Protein AF-A0A847XZW3-F1 (afdb_monomer)

pLDDT: mean 76.51, std 12.04, range [42.88, 90.5]

Structure (mmCIF, N/CA/C/O backbone):
data_AF-A0A847XZW3-F1
#
_entry.id   AF-A0A847XZW3-F1
#
loop_
_atom_site.group_PDB
_atom_site.id
_atom_site.type_symbol
_atom_site.label_atom_id
_atom_site.label_alt_id
_atom_site.label_comp_id
_atom_site.label_asym_id
_atom_site.label_entity_id
_atom_site.label_seq_id
_atom_site.pdbx_PDB_ins_code
_atom_site.Cartn_x
_atom_site.Cartn_y
_atom_site.Cartn_z
_atom_site.occupancy
_atom_site.B_iso_or_equiv
_atom_site.auth_seq_id
_atom_site.auth_comp_id
_atom_site.auth_asym_id
_atom_site.auth_atom_id
_atom_site.pdbx_PDB_model_num
ATOM 1 N N . MET A 1 1 ? 12.333 -3.018 6.534 1.00 48.78 1 MET A N 1
ATOM 2 C CA . MET A 1 1 ? 13.090 -3.482 5.346 1.00 48.78 1 MET A CA 1
ATOM 3 C C . MET A 1 1 ? 12.658 -2.774 4.067 1.00 48.78 1 MET A C 1
ATOM 5 O O . MET A 1 1 ? 13.525 -2.243 3.389 1.00 48.78 1 MET A O 1
ATOM 9 N N . ILE A 1 2 ? 11.353 -2.675 3.792 1.00 59.34 2 ILE A N 1
ATOM 10 C CA . ILE A 1 2 ? 10.782 -2.010 2.602 1.00 59.34 2 ILE A CA 1
ATOM 11 C C . ILE A 1 2 ? 11.365 -0.606 2.342 1.00 59.34 2 ILE A C 1
ATOM 13 O O . ILE A 1 2 ? 11.789 -0.300 1.232 1.00 59.34 2 ILE A O 1
ATOM 17 N N . ALA A 1 3 ? 11.477 0.218 3.391 1.00 55.88 3 ALA A N 1
ATOM 18 C CA . ALA A 1 3 ? 11.967 1.593 3.287 1.00 55.88 3 ALA A CA 1
ATOM 19 C C . ALA A 1 3 ? 13.395 1.710 2.715 1.00 55.88 3 ALA A C 1
ATOM 21 O O . ALA A 1 3 ? 13.652 2.615 1.930 1.00 55.88 3 ALA A O 1
ATOM 22 N N . PHE A 1 4 ? 14.303 0.793 3.061 1.00 50.00 4 PHE A N 1
ATOM 23 C CA . PHE A 1 4 ? 15.697 0.833 2.601 1.00 50.00 4 PHE A CA 1
ATOM 24 C C . PHE A 1 4 ? 15.894 0.113 1.263 1.00 50.00 4 PHE A C 1
ATOM 26 O O . PHE A 1 4 ? 16.630 0.606 0.417 1.00 50.00 4 PHE A O 1
ATOM 33 N N . LEU A 1 5 ? 15.214 -1.018 1.048 1.00 54.06 5 LEU A N 1
ATOM 34 C CA . LEU A 1 5 ? 15.404 -1.847 -0.148 1.00 54.06 5 LEU A CA 1
ATOM 35 C C . LEU A 1 5 ? 14.783 -1.240 -1.413 1.00 54.06 5 LEU A C 1
ATOM 37 O O . LEU A 1 5 ? 15.335 -1.414 -2.491 1.00 54.06 5 LEU A O 1
ATOM 41 N N . GLN A 1 6 ? 13.663 -0.519 -1.297 1.00 56.88 6 GLN A N 1
ATOM 42 C CA . GLN A 1 6 ? 12.971 0.047 -2.465 1.00 56.88 6 GLN A CA 1
ATOM 43 C C . GLN A 1 6 ? 13.403 1.476 -2.822 1.00 56.88 6 GLN A C 1
ATOM 45 O O . GLN A 1 6 ? 12.997 1.989 -3.859 1.00 56.88 6 GLN A O 1
ATOM 50 N N . ASN A 1 7 ? 14.205 2.136 -1.980 1.00 59.50 7 ASN A N 1
ATOM 51 C CA . ASN A 1 7 ? 14.540 3.556 -2.160 1.00 59.50 7 ASN A CA 1
ATOM 52 C C . ASN A 1 7 ? 16.027 3.829 -2.313 1.00 59.50 7 ASN A C 1
ATOM 54 O O . ASN A 1 7 ? 16.391 4.991 -2.456 1.00 59.50 7 ASN A O 1
ATOM 58 N N . VAL A 1 8 ? 16.872 2.800 -2.277 1.00 59.44 8 VAL A N 1
ATOM 59 C CA . VAL A 1 8 ? 18.314 2.914 -2.488 1.00 59.44 8 VAL A CA 1
ATOM 60 C C . VAL A 1 8 ? 18.666 2.096 -3.724 1.00 59.44 8 VAL A C 1
ATOM 62 O O . VAL A 1 8 ? 18.584 0.873 -3.696 1.00 59.44 8 VAL A O 1
ATOM 65 N N . SER A 1 9 ? 19.062 2.761 -4.807 1.00 59.78 9 SER A N 1
ATOM 66 C CA . SER A 1 9 ? 19.624 2.099 -5.987 1.00 59.78 9 SER A CA 1
ATOM 67 C C . SER A 1 9 ? 21.112 2.407 -6.086 1.00 59.78 9 SER A C 1
ATOM 69 O O . SER A 1 9 ? 21.508 3.574 -6.033 1.00 59.78 9 SER A O 1
ATOM 71 N N . ILE A 1 10 ? 21.932 1.374 -6.250 1.00 59.88 10 ILE A N 1
ATOM 72 C CA . ILE A 1 10 ? 23.373 1.504 -6.481 1.00 59.88 10 ILE A CA 1
ATOM 73 C C . ILE A 1 10 ? 23.599 1.309 -7.977 1.00 59.88 10 ILE A C 1
ATOM 75 O O . ILE A 1 10 ? 23.226 0.276 -8.524 1.00 59.88 10 ILE A O 1
ATOM 79 N N . SER A 1 11 ? 24.159 2.315 -8.646 1.00 54.88 11 SER A N 1
ATOM 80 C CA . SER A 1 11 ? 24.492 2.252 -10.069 1.00 54.88 11 SER A CA 1
ATOM 81 C C . SER A 1 11 ? 25.992 2.428 -10.264 1.00 54.88 11 SER A C 1
ATOM 83 O O . SER A 1 11 ? 26.571 3.386 -9.754 1.00 54.88 11 SER A O 1
ATOM 85 N N . ASP A 1 12 ? 26.605 1.561 -11.069 1.00 55.78 12 ASP A N 1
ATOM 86 C CA . ASP A 1 12 ? 28.054 1.564 -11.324 1.00 55.78 12 ASP A CA 1
ATOM 87 C C . ASP A 1 12 ? 28.561 2.864 -11.974 1.00 55.78 12 ASP A C 1
ATOM 89 O O . ASP A 1 12 ? 29.743 3.188 -11.890 1.00 55.78 12 ASP A O 1
ATOM 93 N N . ARG A 1 13 ? 27.666 3.639 -12.608 1.00 54.12 13 ARG A N 1
ATOM 94 C CA . ARG A 1 13 ? 28.009 4.881 -13.321 1.00 54.12 13 ARG A CA 1
ATOM 95 C C . ARG A 1 13 ? 27.778 6.163 -12.510 1.00 54.12 13 ARG A C 1
ATOM 97 O O . ARG A 1 13 ? 28.421 7.166 -12.799 1.00 54.12 13 ARG A O 1
ATOM 104 N N . TRP A 1 14 ? 26.874 6.148 -11.525 1.00 53.12 14 TRP A N 1
ATOM 105 C CA . TRP A 1 14 ? 26.430 7.354 -10.796 1.00 53.12 14 TRP A CA 1
ATOM 106 C C . TRP A 1 14 ? 26.443 7.212 -9.262 1.00 53.12 14 TRP A C 1
ATOM 108 O O . TRP A 1 14 ? 26.089 8.157 -8.561 1.00 53.12 14 TRP A O 1
ATOM 118 N N . GLY A 1 15 ? 26.871 6.066 -8.721 1.00 72.69 15 GLY A N 1
ATOM 119 C CA . GLY A 1 15 ? 26.923 5.816 -7.279 1.00 72.69 15 GLY 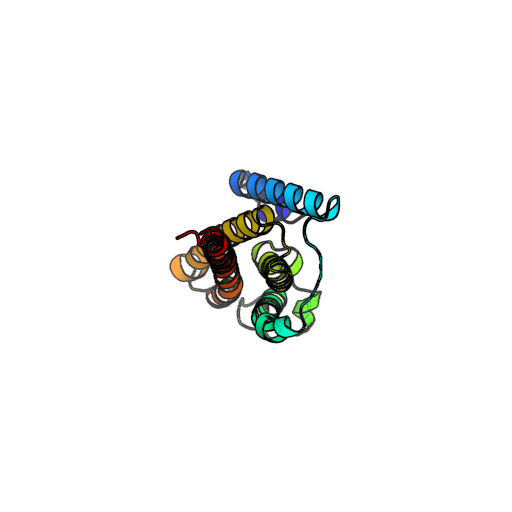A CA 1
ATOM 120 C C . GLY A 1 15 ? 25.552 5.493 -6.672 1.00 72.69 15 GLY A C 1
ATOM 121 O O . GLY A 1 15 ? 24.705 4.862 -7.305 1.00 72.69 15 GLY A O 1
ATOM 122 N N . THR A 1 16 ? 25.336 5.882 -5.414 1.00 62.09 16 THR A N 1
ATOM 123 C CA . THR A 1 16 ? 24.087 5.642 -4.672 1.00 62.09 16 THR A CA 1
ATOM 124 C C . THR A 1 16 ? 23.048 6.723 -4.974 1.00 62.09 16 THR A C 1
ATOM 126 O O . THR A 1 16 ? 23.223 7.872 -4.568 1.00 62.09 16 THR A O 1
ATOM 129 N N . ALA A 1 17 ? 21.936 6.361 -5.609 1.00 60.16 17 ALA A N 1
ATOM 130 C CA . ALA A 1 17 ? 20.759 7.218 -5.710 1.00 60.16 17 ALA A CA 1
ATOM 131 C C . ALA A 1 17 ? 19.732 6.803 -4.649 1.00 60.16 17 ALA A C 1
ATOM 133 O O . ALA A 1 17 ? 19.364 5.631 -4.551 1.00 60.16 17 ALA A O 1
ATOM 134 N N . VAL A 1 18 ? 19.293 7.768 -3.836 1.00 66.81 18 VAL A N 1
ATOM 135 C CA . VAL A 1 18 ? 18.322 7.539 -2.762 1.00 66.81 18 VAL A CA 1
ATOM 136 C C . VAL A 1 18 ? 17.081 8.388 -2.998 1.00 66.81 18 VAL A C 1
ATOM 138 O O . VAL A 1 18 ? 17.165 9.615 -3.042 1.00 66.81 18 VAL A O 1
ATOM 141 N N . CYS A 1 19 ? 15.913 7.753 -3.100 1.00 72.56 19 CYS A N 1
ATOM 142 C CA . CYS A 1 19 ? 14.634 8.459 -3.121 1.00 72.56 19 CYS A CA 1
ATOM 143 C C . CYS A 1 19 ? 14.260 8.871 -1.689 1.00 72.56 19 CYS A C 1
ATOM 145 O O . CYS A 1 19 ? 13.517 8.186 -0.982 1.00 72.56 19 CYS A O 1
ATOM 147 N N . THR A 1 20 ? 14.825 9.988 -1.232 1.00 70.31 20 THR A N 1
ATOM 148 C CA . THR A 1 20 ? 14.671 10.485 0.145 1.00 70.31 20 THR A CA 1
ATOM 149 C C . THR A 1 20 ? 13.213 10.758 0.519 1.00 70.31 20 THR A C 1
ATOM 151 O O . THR A 1 20 ? 12.823 10.479 1.650 1.00 70.31 20 THR A O 1
ATOM 154 N N . GLY A 1 21 ? 12.385 11.226 -0.423 1.00 71.88 21 GLY A N 1
ATOM 155 C CA . GLY A 1 21 ? 10.954 11.467 -0.197 1.00 71.88 21 GLY A CA 1
ATOM 156 C C . GLY A 1 21 ? 10.188 10.201 0.199 1.00 71.88 21 GLY A C 1
ATOM 157 O O . GLY A 1 21 ? 9.526 10.169 1.238 1.00 71.88 21 GLY A O 1
ATOM 158 N N . ASN A 1 22 ? 10.345 9.126 -0.574 1.00 74.88 22 ASN A N 1
ATOM 159 C CA . ASN A 1 22 ? 9.713 7.841 -0.276 1.00 74.88 22 ASN A CA 1
ATOM 160 C C . ASN A 1 22 ? 10.283 7.207 1.000 1.00 74.88 22 ASN A C 1
ATOM 162 O O . ASN A 1 22 ? 9.532 6.648 1.800 1.00 74.88 22 ASN A O 1
ATOM 166 N N . LEU A 1 23 ? 11.593 7.344 1.235 1.00 76.56 23 LEU A N 1
ATOM 167 C CA . LEU A 1 23 ? 12.238 6.861 2.456 1.00 76.56 23 LEU A CA 1
ATOM 168 C C . LEU A 1 23 ? 11.626 7.507 3.709 1.00 76.56 23 LEU A C 1
ATOM 170 O O . LEU A 1 23 ? 11.231 6.795 4.632 1.00 76.56 23 LEU A O 1
ATOM 174 N N . VAL A 1 24 ? 11.506 8.838 3.737 1.00 80.44 24 VAL A N 1
ATOM 175 C CA . VAL A 1 24 ? 10.913 9.572 4.869 1.00 80.44 24 VAL A CA 1
ATOM 176 C C . VAL A 1 24 ? 9.452 9.174 5.071 1.00 80.44 24 VAL A C 1
ATOM 178 O O . VAL A 1 24 ? 9.040 8.907 6.200 1.00 80.44 24 VAL A O 1
ATOM 181 N N . MET A 1 25 ? 8.682 9.069 3.986 1.00 82.19 25 MET A N 1
ATOM 182 C CA . MET A 1 25 ? 7.277 8.665 4.037 1.00 82.19 25 MET A CA 1
ATOM 183 C C . MET A 1 25 ? 7.100 7.258 4.632 1.00 82.19 25 MET A C 1
ATOM 185 O O . MET A 1 25 ? 6.266 7.059 5.518 1.00 82.19 25 MET A O 1
ATOM 189 N N . PHE A 1 26 ? 7.914 6.285 4.212 1.00 81.38 26 PHE A N 1
ATOM 190 C CA . PHE A 1 26 ? 7.844 4.925 4.749 1.00 81.38 26 PHE A CA 1
ATOM 191 C C . PHE A 1 26 ? 8.350 4.816 6.185 1.00 81.38 26 PHE A C 1
ATOM 193 O O . PHE A 1 26 ? 7.789 4.041 6.957 1.00 81.38 26 PHE A O 1
ATOM 200 N N . LEU A 1 27 ? 9.369 5.587 6.574 1.00 83.19 27 LEU A N 1
ATOM 201 C CA . LEU A 1 27 ? 9.815 5.646 7.968 1.00 83.19 27 LEU A CA 1
ATOM 202 C C . LEU A 1 27 ? 8.728 6.228 8.872 1.00 83.19 27 LEU A C 1
ATOM 204 O O . LEU A 1 27 ? 8.460 5.679 9.938 1.00 83.19 27 LEU A O 1
ATOM 208 N N . PHE A 1 28 ? 8.056 7.292 8.428 1.00 85.56 28 PHE A N 1
ATOM 209 C CA . PHE A 1 28 ? 6.935 7.873 9.158 1.00 85.56 28 PHE A CA 1
ATOM 210 C C . PHE A 1 28 ? 5.797 6.861 9.350 1.00 85.56 28 PHE A C 1
ATOM 212 O O . PHE A 1 28 ? 5.324 6.669 10.472 1.00 85.56 28 PHE A O 1
ATOM 219 N N . LEU A 1 29 ? 5.410 6.143 8.290 1.00 86.25 29 LEU A N 1
ATOM 220 C CA . LEU A 1 29 ? 4.429 5.061 8.398 1.00 86.25 29 LEU A CA 1
ATOM 221 C C . LEU A 1 29 ? 4.892 3.942 9.331 1.00 86.25 29 LEU A C 1
ATOM 223 O O . LEU A 1 29 ? 4.098 3.473 10.142 1.00 86.25 29 LEU A O 1
ATOM 227 N N . ALA A 1 30 ? 6.158 3.531 9.251 1.00 84.56 30 ALA A N 1
ATOM 228 C CA . ALA A 1 30 ? 6.703 2.503 10.128 1.00 84.56 30 ALA A CA 1
ATOM 229 C C . ALA A 1 30 ? 6.605 2.917 11.602 1.00 84.56 30 ALA A C 1
ATOM 231 O O . ALA A 1 30 ? 6.206 2.109 12.432 1.00 84.56 30 ALA A O 1
ATOM 232 N N . VAL A 1 31 ? 6.884 4.183 11.931 1.00 86.81 31 VAL A N 1
ATOM 233 C CA . VAL A 1 31 ? 6.714 4.710 13.294 1.00 86.81 31 VAL A CA 1
ATOM 234 C C . VAL A 1 31 ? 5.250 4.667 13.730 1.00 86.81 31 VAL A C 1
ATOM 236 O O . VAL A 1 31 ? 4.969 4.260 14.857 1.00 86.81 31 VAL A O 1
ATOM 239 N N . LEU A 1 32 ? 4.308 5.045 12.860 1.00 86.69 32 LEU A N 1
ATOM 240 C CA . LEU A 1 32 ? 2.876 4.965 13.169 1.00 86.69 32 LEU A CA 1
ATOM 241 C C . LEU A 1 32 ? 2.424 3.520 13.422 1.00 86.69 32 LEU A C 1
ATOM 243 O O . LEU A 1 32 ? 1.710 3.274 14.393 1.00 86.69 32 LEU A O 1
ATOM 247 N N . TRP A 1 33 ? 2.876 2.573 12.600 1.00 85.19 33 TRP A N 1
ATOM 248 C CA . TRP A 1 33 ? 2.593 1.147 12.769 1.00 85.19 33 TRP A CA 1
ATOM 249 C C . TRP A 1 33 ? 3.234 0.571 14.035 1.00 85.19 33 TRP A C 1
ATOM 251 O O . TRP A 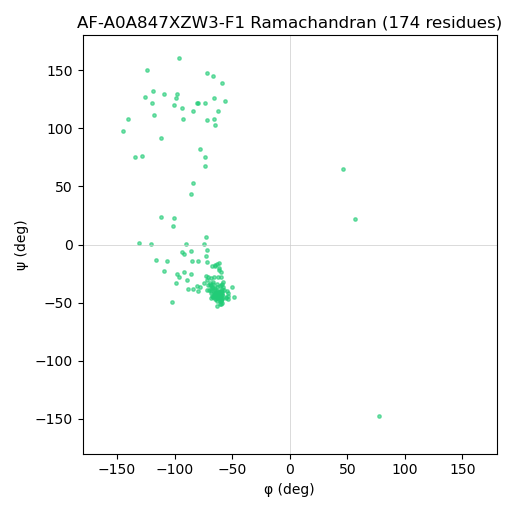1 33 ? 2.559 -0.119 14.795 1.00 85.19 33 TRP A O 1
ATOM 261 N N . CYS A 1 34 ? 4.496 0.899 14.326 1.00 85.81 34 CYS A N 1
ATOM 262 C CA . CYS A 1 34 ? 5.156 0.503 15.573 1.00 85.81 34 CYS A CA 1
ATOM 263 C C . CYS A 1 34 ? 4.425 1.066 16.794 1.00 85.81 34 CYS A C 1
ATOM 265 O O . CYS A 1 34 ? 4.238 0.367 17.786 1.00 85.81 34 CYS A O 1
ATOM 267 N N . ARG A 1 35 ? 3.974 2.322 16.725 1.00 86.50 35 ARG A N 1
ATOM 268 C CA . ARG A 1 35 ? 3.194 2.937 17.798 1.00 86.50 35 ARG A CA 1
ATOM 269 C C . ARG A 1 35 ? 1.868 2.216 18.011 1.00 86.50 35 ARG A C 1
ATOM 271 O O . ARG A 1 35 ? 1.496 2.014 19.161 1.00 86.50 35 ARG A O 1
ATOM 278 N N . GLU A 1 36 ? 1.183 1.829 16.940 1.00 83.88 36 GLU A N 1
ATOM 279 C CA . GLU A 1 36 ? -0.045 1.036 17.031 1.00 83.88 36 GLU A CA 1
ATOM 280 C C . GLU A 1 36 ? 0.223 -0.356 17.620 1.00 83.88 36 GLU A C 1
ATOM 282 O O . GLU A 1 36 ? -0.561 -0.836 18.428 1.00 83.88 36 GLU A O 1
ATOM 287 N N . ALA A 1 37 ? 1.354 -0.984 17.287 1.00 81.88 37 ALA A N 1
ATOM 288 C CA . ALA A 1 37 ? 1.734 -2.280 17.846 1.00 81.88 37 ALA A CA 1
ATOM 289 C C . ALA A 1 37 ? 2.053 -2.215 19.354 1.00 81.88 37 ALA A C 1
ATOM 291 O O . ALA A 1 37 ? 1.727 -3.142 20.089 1.00 81.88 37 ALA A O 1
ATOM 292 N N . ILE A 1 38 ? 2.674 -1.125 19.823 1.00 84.69 38 ILE A N 1
ATOM 293 C CA . ILE A 1 38 ? 3.020 -0.925 21.244 1.00 84.69 38 ILE A CA 1
ATOM 294 C C . ILE A 1 38 ? 1.802 -0.450 22.052 1.00 84.69 38 ILE A C 1
ATOM 296 O O . ILE A 1 38 ? 1.590 -0.876 23.186 1.00 84.69 38 ILE A O 1
ATOM 300 N N . HIS A 1 39 ? 0.999 0.444 21.475 1.00 82.31 39 HIS A N 1
ATOM 301 C CA . HIS A 1 39 ? -0.180 1.037 22.098 1.00 82.31 39 HIS A CA 1
ATOM 302 C C . HIS A 1 39 ? -1.392 0.885 21.173 1.00 82.31 39 HIS A C 1
ATOM 304 O O . HIS A 1 39 ? -1.794 1.867 20.536 1.00 82.31 39 HIS A O 1
ATOM 310 N N . PRO A 1 40 ? -1.977 -0.326 21.101 1.00 77.19 40 PRO A N 1
ATOM 311 C CA . PRO A 1 40 ? -3.091 -0.601 20.207 1.00 77.19 40 PRO A CA 1
ATOM 312 C C . PRO A 1 40 ? -4.283 0.275 20.578 1.00 77.19 40 PRO A C 1
ATOM 314 O O . PRO A 1 40 ? -4.860 0.161 21.659 1.00 77.19 40 PRO A O 1
ATOM 317 N N . ARG A 1 41 ? -4.643 1.176 19.664 1.00 76.81 41 ARG A N 1
ATOM 318 C CA . ARG A 1 41 ? -5.890 1.945 19.713 1.00 76.81 41 ARG A CA 1
ATOM 319 C C . ARG A 1 41 ? -6.987 1.228 18.941 1.00 76.81 41 ARG A C 1
ATOM 321 O O . ARG A 1 41 ? -8.162 1.461 19.209 1.00 76.81 41 ARG A O 1
ATOM 328 N N . SER A 1 42 ? -6.613 0.369 17.996 1.00 76.19 42 SER A N 1
ATOM 329 C CA . SER A 1 42 ? -7.527 -0.511 17.291 1.00 76.19 42 SER A CA 1
ATOM 330 C C . SER A 1 42 ? -7.883 -1.735 18.129 1.00 76.19 42 SER A C 1
ATOM 332 O O . SER A 1 42 ? -7.002 -2.510 18.503 1.00 76.19 42 SER A O 1
ATOM 334 N N . THR A 1 43 ? -9.172 -1.942 18.396 1.00 72.00 43 THR A N 1
ATOM 335 C CA . THR A 1 43 ? -9.656 -3.172 19.032 1.00 72.00 43 THR A CA 1
ATOM 336 C C . THR A 1 43 ? -10.086 -4.156 17.954 1.00 72.00 43 THR A C 1
ATOM 338 O O . THR A 1 43 ? -11.007 -3.884 17.187 1.00 72.00 43 THR A O 1
ATOM 341 N N . ILE A 1 44 ? -9.420 -5.314 17.891 1.00 66.81 44 ILE A N 1
ATOM 342 C CA . ILE A 1 44 ? -9.709 -6.379 16.920 1.00 66.81 44 ILE A CA 1
ATOM 343 C C . ILE A 1 44 ? -11.008 -7.082 17.333 1.00 66.81 44 ILE A C 1
ATOM 345 O O . ILE A 1 44 ? -11.010 -8.170 17.900 1.00 66.81 44 ILE A O 1
ATOM 349 N N . VAL A 1 45 ? -12.137 -6.424 17.089 1.00 66.50 45 VAL A N 1
ATOM 350 C CA . VAL A 1 45 ? -13.471 -6.993 17.273 1.00 66.50 45 VAL A CA 1
ATOM 351 C C . VAL A 1 45 ? -14.086 -7.143 15.892 1.00 66.50 45 VAL A C 1
ATOM 353 O O . VAL A 1 45 ? -14.698 -6.217 15.361 1.00 66.50 45 VAL A O 1
ATOM 356 N N . VAL A 1 46 ? -13.896 -8.319 15.295 1.00 62.94 46 VAL A N 1
ATOM 357 C CA . VAL A 1 46 ? -14.500 -8.657 14.003 1.00 62.94 46 VAL A CA 1
ATOM 358 C C . VAL A 1 46 ? -15.997 -8.867 14.226 1.00 62.94 46 VAL A C 1
ATOM 360 O O . VAL A 1 46 ? -16.420 -9.846 14.842 1.00 62.94 46 VAL A O 1
ATOM 363 N N . LYS A 1 47 ? -16.822 -7.921 13.767 1.00 62.59 47 LYS A N 1
ATOM 364 C CA . LYS A 1 47 ? -18.283 -8.074 13.808 1.00 62.59 47 LYS A CA 1
ATOM 365 C C . LYS A 1 47 ? -18.704 -9.210 12.870 1.00 62.59 47 LYS A C 1
ATOM 367 O O . LYS A 1 47 ? -18.130 -9.362 11.801 1.00 62.59 47 LYS A O 1
ATOM 372 N N . LYS A 1 48 ? -19.738 -9.984 13.215 1.00 57.34 48 LYS A N 1
ATOM 373 C CA . LYS A 1 48 ? -20.263 -11.056 12.336 1.00 57.34 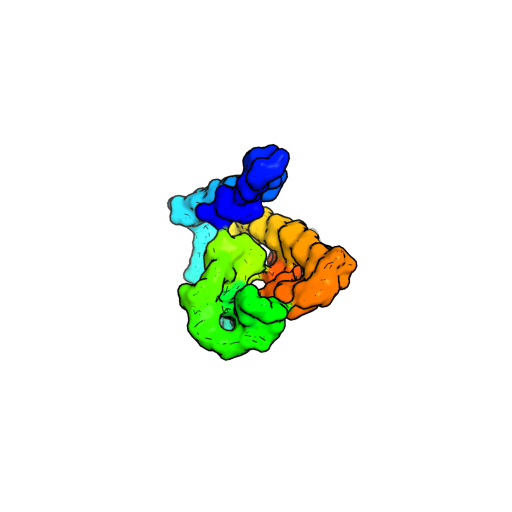48 LYS A CA 1
ATOM 374 C C . LYS A 1 48 ? -20.746 -10.535 10.969 1.00 57.34 48 LYS A C 1
ATOM 376 O O . LYS A 1 48 ? -20.603 -11.238 9.974 1.00 57.34 48 LYS A O 1
ATOM 381 N N . ASP A 1 49 ? -21.187 -9.278 10.896 1.00 61.09 49 ASP A N 1
ATOM 382 C CA . ASP A 1 49 ? -21.531 -8.589 9.638 1.00 61.09 49 ASP A CA 1
ATOM 383 C C . ASP A 1 49 ? -20.300 -8.214 8.778 1.00 61.09 49 ASP A C 1
ATOM 385 O O . ASP A 1 49 ? -20.434 -7.731 7.651 1.00 61.09 49 ASP A O 1
ATOM 389 N N . ALA A 1 50 ? -19.079 -8.447 9.277 1.00 60.12 50 ALA A N 1
ATOM 390 C CA . ALA A 1 50 ? -17.831 -8.194 8.558 1.00 60.12 50 ALA A CA 1
ATOM 391 C C . ALA A 1 50 ? -17.567 -9.198 7.423 1.00 60.12 50 ALA A C 1
ATOM 393 O O . ALA A 1 50 ? -16.699 -8.941 6.597 1.00 60.12 50 ALA A O 1
ATOM 394 N N . LEU A 1 51 ? -18.331 -10.294 7.309 1.00 62.53 51 LEU A N 1
ATOM 395 C CA . LEU A 1 51 ? -18.209 -11.231 6.181 1.00 62.53 51 LEU A CA 1
ATOM 396 C C . LEU A 1 51 ? -18.548 -10.570 4.832 1.00 62.53 51 LEU A C 1
ATOM 398 O O . LEU A 1 51 ? -17.882 -10.833 3.834 1.00 62.53 51 LEU A O 1
ATOM 402 N N . TRP A 1 52 ? -19.494 -9.621 4.809 1.00 65.19 52 TRP A N 1
ATOM 403 C CA . TRP A 1 52 ? -19.738 -8.766 3.635 1.00 65.19 52 TRP A CA 1
ATOM 404 C C . TRP A 1 52 ? -18.556 -7.840 3.310 1.00 65.19 52 TRP A C 1
ATOM 406 O O . TRP A 1 52 ? -18.452 -7.340 2.195 1.00 65.19 52 TRP A O 1
ATOM 416 N N . HIS A 1 53 ? -17.647 -7.638 4.264 1.00 67.19 53 HIS A N 1
ATOM 417 C CA . HIS A 1 53 ? -16.423 -6.854 4.134 1.00 67.19 53 HIS A CA 1
ATOM 418 C C . HIS A 1 53 ? -15.185 -7.741 3.937 1.00 67.19 53 HIS A C 1
ATOM 420 O O . HIS A 1 53 ? -14.080 -7.241 4.090 1.00 67.19 53 HIS A O 1
ATOM 426 N N . CYS A 1 54 ? -15.328 -9.028 3.587 1.00 75.69 54 CYS A N 1
ATOM 427 C CA . CYS A 1 54 ? -14.191 -9.895 3.248 1.00 75.69 54 CYS A CA 1
ATOM 428 C C . CYS A 1 54 ? -13.664 -9.688 1.820 1.00 75.69 54 CYS A C 1
ATOM 430 O O . CYS A 1 54 ? -12.552 -10.117 1.520 1.00 75.69 54 CYS A O 1
ATOM 432 N N . TRP A 1 55 ? -14.404 -9.002 0.941 1.00 83.19 55 TRP A N 1
ATOM 433 C CA . TRP A 1 55 ? -13.931 -8.698 -0.415 1.00 83.19 55 TRP A CA 1
ATOM 434 C C . TRP A 1 55 ? -12.556 -7.988 -0.455 1.00 83.19 55 TRP A C 1
ATOM 436 O O . TRP A 1 55 ? -11.720 -8.431 -1.239 1.00 83.19 55 TRP A O 1
ATOM 446 N N . PRO A 1 56 ? -12.223 -6.999 0.408 1.00 82.75 56 PRO A N 1
ATOM 447 C CA . PRO A 1 56 ? -10.904 -6.364 0.447 1.00 82.75 56 PRO A CA 1
ATOM 448 C C . PRO A 1 56 ? -9.783 -7.361 0.720 1.00 82.75 56 PRO A C 1
ATOM 450 O O . PRO A 1 56 ? -8.687 -7.210 0.192 1.00 82.75 56 PRO A O 1
ATOM 453 N N . LEU A 1 57 ? -10.063 -8.391 1.526 1.00 83.81 57 LEU A N 1
ATOM 454 C CA . LEU A 1 57 ? -9.095 -9.429 1.849 1.00 83.81 57 LEU A CA 1
ATOM 455 C C . LEU A 1 57 ? -8.783 -10.283 0.619 1.00 83.81 57 LEU A C 1
ATOM 457 O O . LEU A 1 57 ? -7.621 -10.588 0.381 1.00 83.81 57 LEU A O 1
ATOM 461 N N . LEU A 1 58 ? -9.789 -10.609 -0.197 1.00 84.38 58 LEU A N 1
ATOM 462 C CA . LEU A 1 58 ? -9.577 -11.328 -1.455 1.00 84.38 58 LEU A CA 1
ATOM 463 C C . LEU A 1 58 ? -8.723 -10.509 -2.427 1.00 84.38 58 LEU A C 1
ATOM 465 O O . LEU A 1 58 ? -7.752 -11.023 -2.974 1.00 84.38 58 LEU A O 1
ATOM 469 N N . PHE A 1 59 ? -9.028 -9.220 -2.590 1.00 83.12 59 PHE A N 1
ATOM 470 C CA . PHE A 1 59 ? -8.231 -8.320 -3.431 1.00 83.12 59 PHE A CA 1
ATOM 471 C C . PHE A 1 59 ? -6.786 -8.191 -2.932 1.00 83.12 59 PHE A C 1
ATOM 473 O O . PHE A 1 59 ? -5.844 -8.243 -3.726 1.00 83.12 59 PHE A O 1
ATOM 480 N N . ALA A 1 60 ? -6.598 -8.077 -1.618 1.00 83.00 60 ALA A N 1
ATOM 481 C CA . ALA A 1 60 ? -5.275 -8.043 -1.016 1.00 83.00 60 ALA A CA 1
ATOM 482 C C . ALA A 1 60 ? -4.503 -9.352 -1.221 1.00 83.00 60 ALA A C 1
ATOM 484 O O . ALA A 1 60 ? -3.323 -9.301 -1.550 1.00 83.00 60 ALA A O 1
ATOM 485 N N . LEU A 1 61 ? -5.157 -10.509 -1.083 1.00 82.31 61 LEU A N 1
ATOM 486 C CA . LEU A 1 61 ? -4.536 -11.818 -1.295 1.00 82.31 61 LEU A CA 1
ATOM 487 C C . LEU A 1 61 ? -4.096 -12.022 -2.744 1.00 82.31 61 LEU A C 1
ATOM 489 O O . LEU A 1 61 ? -2.994 -12.506 -2.972 1.00 82.31 61 LEU A O 1
ATOM 493 N N . VAL A 1 62 ? -4.910 -11.608 -3.719 1.00 80.06 62 VAL A N 1
ATOM 494 C CA . VAL A 1 62 ? -4.532 -11.663 -5.143 1.00 80.06 62 VAL A CA 1
ATOM 495 C C . VAL A 1 62 ? -3.300 -10.801 -5.414 1.00 80.06 62 VAL A C 1
ATOM 497 O O . VAL A 1 62 ? -2.395 -11.215 -6.133 1.00 80.06 62 VAL A O 1
ATOM 500 N N . THR A 1 63 ? -3.239 -9.623 -4.796 1.00 79.38 63 THR A N 1
ATOM 501 C CA . THR A 1 63 ? -2.089 -8.719 -4.934 1.00 79.38 63 THR A CA 1
ATOM 502 C C . THR A 1 63 ? -0.841 -9.292 -4.273 1.00 79.38 63 THR A C 1
ATOM 504 O O . THR A 1 63 ? 0.248 -9.229 -4.829 1.00 79.38 63 THR A O 1
ATOM 507 N N . PHE A 1 64 ? -1.010 -9.889 -3.095 1.00 79.44 64 PHE A N 1
ATOM 508 C CA . PHE A 1 64 ? 0.063 -10.519 -2.338 1.00 79.44 64 PHE A CA 1
ATOM 509 C C . PHE A 1 64 ? 0.598 -11.789 -3.011 1.00 79.44 64 PHE A C 1
ATOM 511 O O . PHE A 1 64 ? 1.763 -12.124 -2.838 1.00 79.44 64 PHE A O 1
ATOM 518 N N . TRP A 1 65 ? -0.235 -12.494 -3.779 1.00 79.12 65 TRP A N 1
ATOM 519 C CA . TRP A 1 65 ? 0.197 -13.653 -4.556 1.00 79.12 65 TRP A CA 1
ATOM 520 C C . TRP A 1 65 ? 1.174 -13.253 -5.673 1.00 79.12 65 TRP A C 1
ATOM 522 O O . TRP A 1 65 ? 2.096 -14.011 -5.954 1.00 79.12 65 TRP A O 1
ATOM 532 N N . GLU A 1 66 ? 1.009 -12.064 -6.266 1.00 77.25 66 GLU A N 1
ATOM 533 C CA . GLU A 1 66 ? 1.852 -11.563 -7.362 1.00 77.25 66 GLU A CA 1
ATOM 534 C C . GLU A 1 66 ? 2.074 -12.632 -8.461 1.00 77.25 66 GLU A C 1
ATOM 536 O O . GLU A 1 66 ? 3.196 -13.105 -8.650 1.00 77.25 66 GLU A O 1
ATOM 541 N N . PRO A 1 67 ? 1.016 -13.066 -9.180 1.00 78.44 67 PRO A N 1
ATOM 542 C CA . PRO A 1 67 ? 1.105 -14.110 -10.206 1.00 78.44 67 PRO A CA 1
ATOM 543 C C . PRO A 1 67 ? 1.791 -13.584 -11.479 1.00 78.44 67 PRO A C 1
ATOM 545 O O . PRO A 1 67 ? 1.161 -13.388 -12.524 1.00 78.44 67 PRO A O 1
ATOM 548 N N . VAL A 1 68 ? 3.084 -13.289 -11.377 1.00 79.12 68 VAL A N 1
ATOM 549 C CA . VAL A 1 68 ? 3.924 -12.721 -12.431 1.00 79.12 68 VAL A CA 1
ATOM 550 C C . VAL A 1 68 ? 5.135 -13.615 -12.622 1.00 79.12 68 VAL A C 1
ATOM 552 O O . VAL A 1 68 ? 5.885 -13.888 -11.684 1.00 79.12 68 VAL A O 1
ATOM 555 N N . ASN A 1 69 ? 5.373 -14.031 -13.861 1.00 75.88 69 ASN A N 1
ATOM 556 C CA . ASN A 1 69 ? 6.601 -14.732 -14.183 1.00 75.88 69 ASN A CA 1
ATOM 557 C C . ASN A 1 69 ? 7.778 -13.735 -14.206 1.00 75.88 69 ASN A C 1
ATOM 559 O O . ASN A 1 69 ? 7.759 -12.804 -15.011 1.00 75.88 69 ASN A O 1
ATOM 563 N N . PRO A 1 70 ? 8.839 -13.917 -13.401 1.00 69.19 70 PRO A N 1
ATOM 564 C CA . PRO A 1 70 ? 9.944 -12.957 -13.331 1.00 69.19 70 PRO A CA 1
ATOM 565 C C . PRO A 1 70 ? 10.782 -12.874 -14.618 1.00 69.19 70 PRO A C 1
ATOM 567 O O . PRO A 1 70 ? 11.505 -11.901 -14.807 1.00 69.19 70 PRO A O 1
ATOM 570 N N . GLY A 1 71 ? 10.712 -13.879 -15.500 1.00 67.75 71 GLY A N 1
ATOM 571 C CA . GLY A 1 71 ? 11.462 -13.901 -16.758 1.00 67.75 71 GLY A CA 1
ATOM 572 C C . GLY A 1 71 ? 10.732 -13.250 -17.932 1.00 67.75 71 GLY A C 1
ATOM 573 O O . GLY A 1 71 ? 11.376 -12.701 -18.821 1.00 67.75 71 GLY A O 1
ATOM 574 N N . THR A 1 72 ? 9.399 -13.306 -17.951 1.00 70.44 72 THR A N 1
ATOM 575 C CA . THR A 1 72 ? 8.581 -12.793 -19.067 1.00 70.44 72 THR A CA 1
ATOM 576 C C . THR A 1 72 ? 7.679 -11.627 -18.677 1.00 70.44 72 THR A C 1
ATOM 578 O O . THR A 1 72 ? 7.157 -10.955 -19.561 1.00 70.44 72 THR A O 1
ATOM 581 N N . LEU A 1 73 ? 7.506 -11.376 -17.374 1.00 71.81 73 LEU A N 1
ATOM 582 C CA . LEU A 1 73 ? 6.619 -10.362 -16.787 1.00 71.81 73 LEU A CA 1
ATOM 583 C C . LEU A 1 73 ? 5.151 -10.512 -17.229 1.00 71.81 73 LEU A C 1
ATOM 585 O O . LEU A 1 73 ? 4.356 -9.576 -17.162 1.00 71.81 73 LEU A O 1
ATOM 589 N N . LEU A 1 74 ? 4.800 -11.726 -17.661 1.00 78.38 74 LEU A N 1
ATOM 590 C CA . LEU A 1 74 ? 3.464 -12.150 -18.060 1.00 78.38 74 LEU A CA 1
ATOM 591 C C . LEU A 1 74 ? 2.737 -12.843 -16.895 1.00 78.38 74 LEU A C 1
ATOM 593 O O . LEU A 1 74 ? 3.390 -13.305 -15.952 1.00 78.38 74 LEU A O 1
ATOM 597 N N . PRO A 1 75 ? 1.395 -12.939 -16.958 1.00 78.75 75 PRO A N 1
ATOM 598 C CA . PRO A 1 75 ? 0.600 -13.682 -15.985 1.00 78.75 75 PRO A CA 1
ATOM 599 C C . PRO A 1 75 ? 1.039 -15.141 -15.865 1.00 78.75 75 PRO A C 1
ATOM 601 O O . PRO A 1 75 ? 1.008 -15.887 -16.843 1.00 78.75 75 PRO A O 1
ATOM 604 N N . ASP A 1 76 ? 1.391 -15.549 -14.647 1.00 79.75 76 ASP A N 1
ATOM 605 C CA . ASP A 1 76 ? 1.724 -16.931 -14.296 1.00 79.75 76 ASP A CA 1
ATOM 606 C C . ASP A 1 76 ? 1.145 -17.254 -12.915 1.00 79.75 76 ASP A C 1
ATOM 608 O O . ASP A 1 76 ? 1.589 -16.748 -11.885 1.00 79.75 76 ASP A O 1
ATOM 612 N N . PHE A 1 77 ? 0.097 -18.077 -12.900 1.00 79.00 77 PHE A N 1
ATOM 613 C CA . PHE A 1 77 ? -0.711 -18.382 -11.716 1.00 79.00 77 PHE A CA 1
ATOM 614 C C . PHE A 1 77 ? -0.122 -19.528 -10.889 1.00 79.00 77 PHE A C 1
ATOM 616 O O . PHE A 1 77 ? -0.831 -20.433 -10.449 1.00 79.00 77 PHE A O 1
ATOM 623 N N . ASN A 1 78 ? 1.192 -19.517 -10.685 1.00 79.88 78 ASN A N 1
ATOM 624 C CA . ASN A 1 78 ? 1.854 -20.527 -9.877 1.00 79.88 78 ASN A CA 1
ATOM 625 C C . ASN A 1 78 ? 1.700 -20.206 -8.383 1.00 79.88 78 ASN A C 1
ATOM 627 O O . ASN A 1 78 ? 2.143 -19.163 -7.903 1.00 79.88 78 ASN A O 1
ATOM 631 N N . GLU A 1 79 ? 1.119 -21.122 -7.611 1.00 75.81 79 GLU A N 1
ATOM 632 C CA . GLU A 1 79 ? 0.924 -20.973 -6.158 1.00 75.81 79 GLU A CA 1
ATOM 633 C C . GLU A 1 79 ? 2.245 -20.792 -5.395 1.00 75.81 79 GLU A C 1
ATOM 635 O O . GLU A 1 79 ? 2.277 -20.192 -4.321 1.00 75.81 79 GLU A O 1
ATOM 640 N N . ARG A 1 80 ? 3.366 -21.254 -5.970 1.00 75.06 80 ARG A N 1
ATOM 641 C CA . ARG A 1 80 ? 4.704 -21.068 -5.389 1.00 75.06 80 ARG A CA 1
ATOM 642 C C . ARG A 1 80 ? 5.047 -19.598 -5.182 1.00 75.06 80 ARG A C 1
ATOM 644 O O . ARG A 1 80 ? 5.711 -19.282 -4.197 1.00 75.06 80 ARG A O 1
ATOM 651 N N . TYR A 1 81 ? 4.546 -18.707 -6.041 1.00 72.44 81 TYR A N 1
ATOM 652 C CA . TYR A 1 81 ? 4.783 -17.271 -5.919 1.00 72.44 81 TYR A CA 1
ATOM 653 C C . TYR A 1 81 ? 4.242 -16.692 -4.614 1.00 72.44 81 TYR A C 1
ATOM 655 O O . TYR A 1 81 ? 4.812 -15.735 -4.114 1.00 72.44 81 TYR A O 1
ATOM 663 N N . LEU A 1 82 ? 3.275 -17.328 -3.952 1.00 69.88 82 LEU A N 1
ATOM 664 C CA . LEU A 1 82 ? 2.823 -16.879 -2.635 1.00 69.88 82 LEU A CA 1
ATOM 665 C C . LEU A 1 82 ? 3.931 -16.933 -1.561 1.00 69.88 82 LEU A C 1
ATOM 667 O O . LEU A 1 82 ? 3.913 -16.159 -0.608 1.00 69.88 82 LEU A O 1
ATOM 671 N N . PHE A 1 83 ? 4.896 -17.845 -1.719 1.00 67.94 83 PHE A N 1
ATOM 672 C CA . PHE A 1 83 ? 6.013 -18.041 -0.788 1.00 67.94 83 PHE A CA 1
ATOM 673 C C . PHE A 1 83 ? 7.359 -17.582 -1.353 1.00 67.94 83 PHE A C 1
ATOM 675 O O . PHE A 1 83 ? 8.283 -17.317 -0.586 1.00 67.94 83 PHE A O 1
ATOM 682 N N . THR A 1 84 ? 7.491 -17.519 -2.679 1.00 67.44 84 THR A N 1
ATOM 683 C CA . THR A 1 84 ? 8.752 -17.178 -3.348 1.00 67.44 84 THR A CA 1
ATOM 684 C C . THR A 1 84 ? 8.764 -15.784 -3.964 1.00 67.44 84 THR A C 1
ATOM 686 O O . THR A 1 84 ? 9.839 -15.324 -4.342 1.00 67.44 84 THR A O 1
ATOM 689 N N . SER A 1 85 ? 7.612 -15.120 -4.111 1.00 66.19 85 SER A N 1
ATOM 690 C CA . SER A 1 85 ? 7.573 -13.746 -4.617 1.00 66.19 85 SER A CA 1
ATOM 691 C C . SER A 1 85 ? 8.106 -12.768 -3.569 1.00 66.19 85 SER A C 1
ATOM 693 O O . SER A 1 85 ? 7.944 -12.937 -2.358 1.00 66.19 85 SER A O 1
ATOM 695 N N . GLY A 1 86 ? 8.746 -11.702 -4.045 1.00 63.38 86 GLY A N 1
ATOM 696 C CA . GLY A 1 86 ? 9.138 -10.567 -3.211 1.00 63.38 86 GLY A CA 1
ATOM 697 C C . GLY A 1 86 ? 7.952 -9.687 -2.797 1.00 63.38 86 GLY A C 1
ATOM 698 O O . GLY A 1 86 ? 8.173 -8.633 -2.195 1.00 63.38 86 GLY A O 1
ATOM 699 N N . ALA A 1 87 ? 6.710 -10.084 -3.101 1.00 66.44 87 ALA A N 1
ATOM 700 C CA . ALA A 1 87 ? 5.496 -9.312 -2.863 1.00 66.44 87 ALA A CA 1
ATOM 701 C C . ALA A 1 87 ? 5.372 -8.862 -1.403 1.00 66.44 87 ALA A C 1
ATOM 703 O O . ALA A 1 87 ? 5.167 -7.681 -1.126 1.00 66.44 87 ALA A O 1
ATOM 704 N N . GLY A 1 88 ? 5.601 -9.763 -0.442 1.00 60.88 88 GLY A N 1
ATOM 705 C CA . GLY A 1 88 ? 5.522 -9.427 0.985 1.00 60.88 88 GLY A CA 1
ATOM 706 C C . GLY A 1 88 ? 6.572 -8.417 1.465 1.00 60.88 88 GLY A C 1
ATOM 707 O O . GLY A 1 88 ? 6.394 -7.775 2.501 1.00 60.88 88 GLY A O 1
ATOM 708 N N . LEU A 1 89 ? 7.652 -8.233 0.702 1.00 62.03 89 LEU A N 1
ATOM 709 C CA . LEU A 1 89 ? 8.694 -7.233 0.954 1.00 62.03 89 LEU A CA 1
ATOM 710 C C . LEU A 1 89 ? 8.447 -5.924 0.193 1.00 62.03 89 LEU A C 1
ATOM 712 O O . LEU A 1 89 ? 9.162 -4.944 0.419 1.00 62.03 89 LEU A O 1
ATOM 716 N N . SER A 1 90 ? 7.442 -5.888 -0.680 1.00 74.31 90 SER A N 1
ATOM 717 C CA . SER A 1 90 ? 7.125 -4.737 -1.511 1.00 74.31 90 SER A CA 1
ATOM 718 C C . SER A 1 90 ? 6.007 -3.908 -0.901 1.00 74.31 90 SER A C 1
ATOM 720 O O . SER A 1 90 ? 4.944 -4.430 -0.568 1.00 74.31 90 SER A O 1
ATOM 722 N N . PHE A 1 91 ? 6.215 -2.589 -0.785 1.00 76.56 91 PHE A N 1
ATOM 723 C CA . PHE A 1 91 ? 5.216 -1.708 -0.175 1.00 76.56 91 PHE A CA 1
ATOM 724 C C . 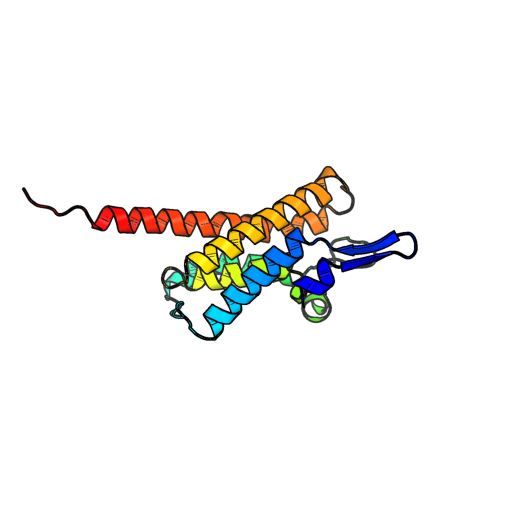PHE A 1 91 ? 3.856 -1.833 -0.867 1.00 76.56 91 PHE A C 1
ATOM 726 O O . PHE A 1 91 ? 2.832 -1.983 -0.202 1.00 76.56 91 PHE A O 1
ATOM 733 N N . CYS A 1 92 ? 3.853 -1.816 -2.200 1.00 80.50 92 CYS A N 1
ATOM 734 C CA . CYS A 1 92 ? 2.638 -1.806 -3.004 1.00 80.50 92 CYS A CA 1
ATOM 735 C C . CYS A 1 92 ? 1.808 -3.088 -2.882 1.00 80.50 92 CYS A C 1
ATOM 737 O O . CYS A 1 92 ? 0.589 -3.015 -2.993 1.00 80.50 92 CYS A O 1
ATOM 739 N N . MET A 1 93 ? 2.449 -4.226 -2.594 1.00 79.00 93 MET A N 1
ATOM 740 C CA . MET A 1 93 ? 1.771 -5.521 -2.485 1.00 79.00 93 MET A CA 1
ATOM 741 C C . MET A 1 93 ? 1.418 -5.886 -1.036 1.00 79.00 93 MET A C 1
ATOM 743 O O . MET A 1 93 ? 0.411 -6.547 -0.792 1.00 79.00 93 MET A O 1
ATOM 747 N N . ALA A 1 94 ? 2.179 -5.391 -0.052 1.00 82.06 94 ALA A N 1
ATOM 748 C CA . ALA A 1 94 ? 1.876 -5.574 1.370 1.00 82.06 94 ALA A CA 1
ATOM 749 C C . ALA A 1 94 ? 0.809 -4.589 1.896 1.00 82.06 94 ALA A C 1
ATOM 751 O O . ALA A 1 94 ? -0.028 -4.943 2.725 1.00 82.06 94 ALA A O 1
ATOM 752 N N . THR A 1 95 ? 0.799 -3.347 1.403 1.00 85.06 95 THR A N 1
ATOM 753 C CA . THR A 1 95 ? -0.145 -2.296 1.837 1.00 85.06 95 THR A CA 1
ATOM 754 C C . THR A 1 95 ? -1.628 -2.634 1.636 1.00 85.06 95 THR A C 1
ATOM 756 O O . THR A 1 95 ? -2.411 -2.347 2.544 1.00 85.06 95 THR A O 1
ATOM 759 N N . PRO A 1 96 ? -2.054 -3.276 0.532 1.00 84.12 96 PRO A N 1
ATOM 760 C CA . PRO A 1 96 ? -3.428 -3.737 0.351 1.00 84.12 96 PRO A CA 1
ATOM 761 C C . PRO A 1 96 ? -3.869 -4.680 1.473 1.00 84.12 96 PRO A C 1
ATOM 763 O O . PRO A 1 96 ? -4.989 -4.558 1.961 1.00 84.12 96 PRO A O 1
ATOM 766 N N . LEU A 1 97 ? -2.980 -5.567 1.936 1.00 85.75 97 LEU A N 1
ATOM 767 C CA . LEU A 1 97 ? -3.258 -6.483 3.044 1.00 85.75 97 LEU A CA 1
ATOM 768 C C . LEU A 1 97 ? -3.436 -5.730 4.362 1.00 85.75 97 LEU A C 1
ATOM 770 O O . LEU A 1 97 ? -4.409 -5.962 5.079 1.00 85.75 97 LEU A O 1
ATOM 774 N N . TYR A 1 98 ? -2.551 -4.776 4.650 1.00 85.31 98 TYR A N 1
ATOM 775 C CA . TYR A 1 98 ? -2.685 -3.932 5.834 1.00 85.31 98 TYR A CA 1
ATOM 776 C C . TYR A 1 98 ? -3.986 -3.123 5.820 1.00 85.31 98 TYR A C 1
ATOM 778 O O . TYR A 1 98 ? -4.708 -3.103 6.816 1.00 85.31 98 TYR A O 1
ATOM 786 N N . LEU A 1 99 ? -4.332 -2.504 4.688 1.00 86.62 99 LEU A N 1
ATOM 787 C CA . LEU A 1 99 ? -5.587 -1.766 4.540 1.00 86.62 99 LEU A CA 1
ATOM 788 C C . LEU A 1 99 ? -6.807 -2.681 4.655 1.00 86.62 99 LEU A C 1
ATOM 790 O O . LEU A 1 99 ? -7.763 -2.308 5.327 1.00 86.62 99 LEU A O 1
ATOM 794 N N . ALA A 1 100 ? -6.776 -3.882 4.074 1.00 87.44 100 ALA A N 1
ATOM 795 C CA . ALA A 1 100 ? -7.863 -4.851 4.196 1.00 87.44 100 ALA A CA 1
ATOM 796 C C . ALA A 1 100 ? -8.133 -5.223 5.663 1.00 87.44 100 ALA A C 1
ATOM 798 O O . ALA A 1 100 ? -9.288 -5.230 6.090 1.00 87.44 100 ALA A O 1
ATOM 799 N N . ILE A 1 101 ? -7.082 -5.453 6.457 1.00 84.94 101 ILE A N 1
ATOM 800 C CA . ILE A 1 101 ? -7.210 -5.719 7.898 1.00 84.94 101 ILE A CA 1
ATOM 801 C C . ILE A 1 101 ? -7.804 -4.503 8.622 1.00 84.94 101 ILE A C 1
ATOM 803 O O . ILE A 1 101 ? -8.741 -4.651 9.406 1.00 84.94 101 ILE A O 1
ATOM 807 N N . LEU A 1 102 ? -7.318 -3.291 8.338 1.00 85.50 102 LEU A N 1
ATOM 808 C CA . LEU A 1 102 ? -7.839 -2.063 8.953 1.00 85.50 102 LEU A CA 1
ATOM 809 C C . LEU A 1 102 ? -9.314 -1.806 8.594 1.00 85.50 102 LEU A C 1
ATOM 811 O O . LEU A 1 102 ? -10.080 -1.360 9.448 1.00 85.50 102 LEU A O 1
ATOM 815 N N . ILE A 1 103 ? -9.731 -2.128 7.364 1.00 85.81 103 ILE A N 1
ATOM 816 C CA . ILE A 1 103 ? -11.129 -2.053 6.915 1.00 85.81 103 ILE A CA 1
ATOM 817 C C . ILE A 1 103 ? -12.001 -3.067 7.670 1.00 85.81 103 ILE A C 1
ATOM 819 O O . ILE A 1 103 ? -13.111 -2.728 8.069 1.00 85.81 103 ILE A O 1
ATOM 823 N N . LEU A 1 104 ? -11.512 -4.288 7.908 1.00 82.69 104 LEU A N 1
ATOM 824 C CA . LEU A 1 104 ? -12.250 -5.320 8.650 1.00 82.69 104 LEU A CA 1
ATOM 825 C C . LEU A 1 104 ? -12.466 -4.964 10.128 1.00 82.69 104 LEU A C 1
ATOM 827 O O . LEU A 1 104 ? -13.477 -5.348 10.714 1.00 82.69 104 LEU A O 1
ATOM 831 N N . VAL A 1 105 ? -11.523 -4.235 10.728 1.00 80.69 105 VAL A N 1
ATOM 832 C CA . VAL A 1 105 ? -11.575 -3.801 12.137 1.00 80.69 105 VAL A CA 1
ATOM 833 C C . VAL A 1 105 ? -12.356 -2.481 12.310 1.00 80.69 105 VAL A C 1
ATOM 835 O O . VAL A 1 105 ? -12.635 -2.033 13.426 1.00 80.69 105 VAL A O 1
ATOM 838 N N . PHE A 1 106 ? -12.778 -1.855 11.210 1.00 78.62 106 PHE A N 1
ATOM 839 C CA . PHE A 1 106 ? -13.587 -0.640 11.228 1.00 78.62 106 PHE A CA 1
ATOM 840 C C . PHE A 1 106 ? -14.926 -0.844 11.976 1.00 78.62 106 PHE A C 1
ATOM 842 O O . PHE A 1 106 ? -15.578 -1.875 11.794 1.00 78.62 106 PHE A O 1
ATOM 849 N N . PRO A 1 107 ? -15.404 0.118 12.798 1.00 75.88 107 PRO A N 1
ATOM 850 C CA . PRO A 1 107 ? -14.902 1.484 13.021 1.00 75.88 107 PRO A CA 1
ATOM 851 C C . PRO A 1 107 ? -13.870 1.629 14.152 1.00 75.88 107 PRO A C 1
ATOM 853 O O . PRO A 1 107 ? -13.399 2.740 14.403 1.00 75.88 107 PRO A O 1
ATOM 856 N N . ASN A 1 108 ? -13.500 0.543 14.834 1.00 80.81 108 ASN A N 1
ATOM 857 C CA . ASN A 1 108 ? -12.595 0.572 15.985 1.00 80.81 108 ASN A CA 1
ATOM 858 C C . ASN A 1 108 ? -11.126 0.553 15.552 1.00 80.81 108 ASN A C 1
ATOM 860 O O . ASN A 1 108 ? -10.350 -0.297 15.978 1.00 80.81 108 ASN A O 1
ATOM 864 N N . VAL A 1 109 ? -10.746 1.472 14.669 1.00 84.12 109 VAL A N 1
ATOM 865 C CA . VAL A 1 109 ? -9.406 1.545 14.085 1.00 84.12 109 VAL A CA 1
ATOM 866 C C . VAL A 1 109 ? -8.783 2.912 14.333 1.00 84.12 109 VAL A C 1
ATOM 868 O O . VAL A 1 109 ? -9.479 3.930 14.409 1.00 84.12 109 VAL A O 1
ATOM 871 N N . ASN A 1 110 ? -7.454 2.967 14.434 1.00 86.56 110 ASN A N 1
ATOM 872 C CA . ASN A 1 110 ? -6.744 4.236 14.450 1.00 86.56 110 ASN A CA 1
ATOM 873 C C . ASN A 1 110 ? -6.920 4.954 13.101 1.00 86.56 110 ASN A C 1
ATOM 875 O O . ASN A 1 110 ? -6.284 4.626 12.098 1.00 86.56 110 ASN A O 1
ATOM 879 N N . ARG A 1 111 ? -7.792 5.965 13.097 1.00 85.38 111 ARG A N 1
ATOM 880 C CA . ARG A 1 111 ? -8.159 6.746 11.907 1.00 85.38 111 ARG A CA 1
ATOM 881 C C . ARG A 1 111 ? -6.955 7.416 11.247 1.00 85.38 111 ARG A C 1
ATOM 883 O O . ARG A 1 111 ? -6.897 7.473 10.025 1.00 85.38 111 ARG A O 1
ATOM 890 N N . VAL A 1 112 ? -5.991 7.888 12.043 1.00 86.88 112 VAL A N 1
ATOM 891 C CA . VAL A 1 112 ? -4.770 8.529 11.528 1.00 86.88 112 VAL A CA 1
ATOM 892 C C . VAL A 1 112 ? -3.901 7.500 10.814 1.00 86.88 112 VAL A C 1
ATOM 894 O O . VAL A 1 112 ? -3.470 7.745 9.694 1.00 86.88 112 VAL A O 1
ATOM 897 N N . LEU A 1 113 ? -3.700 6.325 11.419 1.00 88.38 113 LEU A N 1
ATOM 898 C CA . LEU A 1 113 ? -2.933 5.240 10.805 1.00 88.38 113 LEU A CA 1
ATOM 899 C C . LEU A 1 113 ? -3.556 4.794 9.477 1.00 88.38 113 LEU A C 1
ATOM 901 O O . LEU A 1 113 ? -2.852 4.682 8.473 1.00 88.38 113 LEU A O 1
ATOM 905 N N . MET A 1 114 ? -4.874 4.576 9.469 1.00 88.00 114 MET A N 1
ATOM 906 C CA . MET A 1 114 ? -5.619 4.177 8.276 1.00 88.00 114 MET A CA 1
ATOM 907 C C . MET A 1 114 ? -5.542 5.245 7.181 1.00 88.00 114 MET A C 1
ATOM 909 O O . MET A 1 114 ? -5.250 4.911 6.037 1.00 88.00 114 MET A O 1
ATOM 913 N N . ALA A 1 115 ? -5.730 6.524 7.524 1.00 88.69 115 ALA A N 1
ATOM 914 C CA . ALA A 1 115 ? -5.648 7.628 6.570 1.00 88.69 115 ALA A CA 1
ATOM 915 C C . ALA A 1 115 ? -4.238 7.798 5.989 1.00 88.69 115 ALA A C 1
ATOM 917 O O . ALA A 1 115 ? -4.097 7.898 4.774 1.00 88.69 115 ALA A O 1
ATOM 918 N N . CYS A 1 116 ? -3.192 7.790 6.823 1.00 89.38 116 CYS A N 1
ATOM 919 C CA . CYS A 1 116 ? -1.810 7.911 6.355 1.00 89.38 116 CYS A CA 1
ATOM 920 C C . CYS A 1 116 ? -1.417 6.725 5.466 1.00 89.38 116 CYS A C 1
ATOM 922 O O . CYS A 1 116 ? -0.864 6.930 4.389 1.00 89.38 116 CYS A O 1
ATOM 924 N N . THR A 1 117 ? -1.745 5.496 5.881 1.00 89.56 117 THR A N 1
ATOM 925 C CA . THR A 1 117 ? -1.449 4.285 5.097 1.00 89.56 117 THR A CA 1
ATOM 926 C C . THR A 1 117 ? -2.171 4.319 3.752 1.00 89.56 117 THR A C 1
ATOM 928 O O . THR A 1 117 ? -1.565 4.039 2.721 1.00 89.56 117 THR A O 1
ATOM 931 N N . ALA A 1 118 ? -3.443 4.722 3.745 1.00 90.50 118 ALA A N 1
ATOM 932 C CA . ALA A 1 118 ? -4.232 4.848 2.530 1.00 90.50 118 ALA A CA 1
ATOM 933 C C . ALA A 1 118 ? -3.707 5.953 1.605 1.00 90.50 118 ALA A C 1
ATOM 935 O O . ALA A 1 118 ? -3.569 5.738 0.409 1.00 90.50 118 ALA A O 1
ATOM 936 N N . PHE A 1 119 ? -3.355 7.123 2.139 1.00 90.06 119 PHE A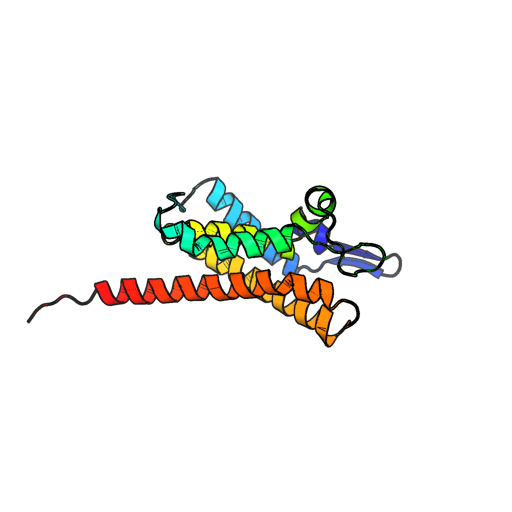 N 1
ATOM 937 C CA . PHE A 1 119 ? -2.833 8.221 1.328 1.00 90.06 119 PHE A CA 1
ATOM 938 C C . PHE A 1 119 ? -1.500 7.858 0.667 1.00 90.06 119 PHE A C 1
ATOM 940 O O . PHE A 1 119 ? -1.320 8.066 -0.531 1.00 90.06 119 PHE A O 1
ATOM 947 N N . THR A 1 120 ? -0.587 7.245 1.421 1.00 88.00 120 THR A N 1
ATOM 948 C CA . THR A 1 120 ? 0.678 6.757 0.868 1.00 88.00 120 THR A CA 1
ATOM 949 C C . THR A 1 120 ? 0.464 5.630 -0.143 1.00 88.00 120 THR A C 1
ATOM 951 O O . THR A 1 120 ? 1.094 5.637 -1.198 1.00 88.00 120 THR A O 1
ATOM 954 N N . GLY A 1 121 ? -0.437 4.684 0.141 1.00 87.75 121 GLY A N 1
ATOM 955 C CA . GLY A 1 121 ? -0.807 3.618 -0.791 1.00 87.75 121 GLY A CA 1
ATOM 956 C C . GLY A 1 121 ? -1.371 4.159 -2.105 1.00 87.75 121 GLY A C 1
ATOM 957 O O . GLY A 1 121 ? -0.982 3.698 -3.174 1.00 87.75 121 GLY A O 1
ATOM 958 N N . LEU A 1 122 ? -2.211 5.194 -2.038 1.00 89.94 122 LEU A N 1
ATOM 959 C CA . LEU A 1 122 ? -2.776 5.856 -3.210 1.00 89.94 122 LEU A CA 1
ATOM 960 C C . LEU A 1 122 ? -1.702 6.584 -4.024 1.00 89.94 122 LEU A C 1
ATOM 962 O O . LEU A 1 122 ? -1.672 6.442 -5.242 1.00 89.94 122 LEU A O 1
ATOM 966 N N . PHE A 1 123 ? -0.812 7.327 -3.359 1.00 88.12 123 PHE A N 1
ATOM 967 C CA . PHE A 1 123 ? 0.288 8.035 -4.016 1.00 88.12 123 PHE A CA 1
ATOM 968 C C . PHE A 1 123 ? 1.216 7.067 -4.763 1.00 88.12 123 PHE A C 1
ATOM 970 O O . PHE A 1 123 ? 1.488 7.257 -5.948 1.00 88.12 123 PHE A O 1
ATOM 977 N N . MET A 1 124 ? 1.638 5.988 -4.097 1.00 85.56 124 MET A N 1
ATOM 978 C CA . MET A 1 124 ? 2.505 4.969 -4.696 1.00 85.56 124 MET A CA 1
ATOM 979 C C . MET A 1 124 ? 1.793 4.184 -5.804 1.00 85.56 124 MET A C 1
ATOM 981 O O . MET A 1 124 ? 2.356 3.986 -6.877 1.00 85.56 124 MET A O 1
ATOM 985 N N . GLY A 1 125 ? 0.542 3.774 -5.576 1.00 86.88 125 GLY A N 1
ATOM 986 C CA . GLY A 1 125 ? -0.245 3.030 -6.558 1.00 86.88 125 GLY A CA 1
ATOM 987 C C . GLY A 1 125 ? -0.526 3.837 -7.823 1.00 86.88 125 GLY A C 1
ATOM 988 O O . GLY A 1 125 ? -0.354 3.322 -8.921 1.00 86.88 125 GLY A O 1
ATOM 989 N N . ALA A 1 126 ? -0.886 5.116 -7.692 1.00 88.81 126 ALA A N 1
ATOM 990 C CA . ALA A 1 126 ? -1.086 5.996 -8.842 1.00 88.81 126 ALA A CA 1
ATOM 991 C C . ALA A 1 126 ? 0.216 6.215 -9.630 1.00 88.81 126 ALA A C 1
ATOM 993 O O . ALA A 1 126 ? 0.199 6.159 -10.859 1.00 88.81 126 ALA A O 1
ATOM 994 N N . GLY A 1 127 ? 1.343 6.413 -8.934 1.00 86.06 127 GLY A N 1
ATOM 995 C CA . GLY A 1 127 ? 2.659 6.530 -9.565 1.00 86.06 127 GLY A CA 1
ATOM 996 C C . GLY A 1 127 ? 3.030 5.290 -10.383 1.00 86.06 127 GLY A C 1
ATOM 997 O O . GLY A 1 127 ? 3.426 5.420 -11.541 1.00 86.06 127 GLY A O 1
ATOM 998 N N . ASN A 1 128 ? 2.826 4.096 -9.820 1.00 86.62 128 ASN A N 1
ATOM 999 C CA . ASN A 1 128 ? 3.106 2.837 -10.513 1.00 86.62 128 ASN A CA 1
ATOM 1000 C C . ASN A 1 128 ? 2.149 2.583 -11.682 1.00 86.62 128 ASN A C 1
ATOM 1002 O O . ASN A 1 128 ? 2.606 2.172 -12.741 1.00 86.62 128 ASN A O 1
ATOM 1006 N N . LEU A 1 129 ? 0.859 2.915 -11.560 1.00 88.06 129 LEU A N 1
ATOM 1007 C CA . LEU A 1 129 ? -0.072 2.817 -12.691 1.00 88.06 129 LEU A CA 1
ATOM 1008 C C . LEU A 1 129 ? 0.340 3.724 -13.855 1.00 88.06 129 LEU A C 1
ATOM 1010 O O . LEU A 1 129 ? 0.305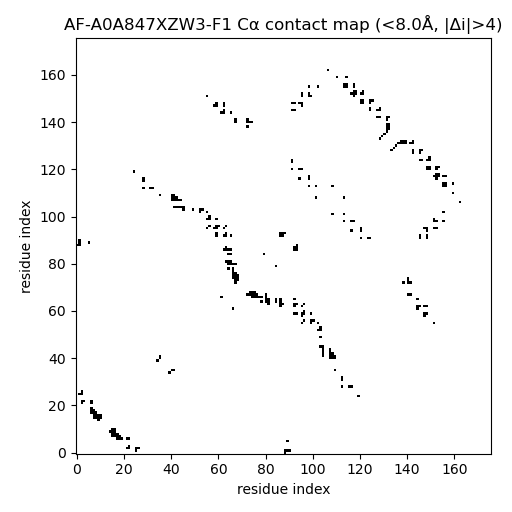 3.295 -15.005 1.00 88.06 129 LEU A O 1
ATOM 1014 N N . ILE A 1 130 ? 0.759 4.963 -13.579 1.00 87.44 130 ILE A N 1
ATOM 1015 C CA . ILE A 1 130 ? 1.275 5.867 -14.618 1.00 87.44 130 ILE A CA 1
ATOM 1016 C C . ILE A 1 130 ? 2.533 5.266 -15.255 1.00 87.44 130 ILE A C 1
ATOM 1018 O O . ILE A 1 130 ? 2.657 5.237 -16.479 1.00 87.44 130 ILE A O 1
ATOM 1022 N N . LEU A 1 131 ? 3.455 4.748 -14.445 1.00 84.81 131 LEU A N 1
ATOM 1023 C CA . LEU A 1 131 ? 4.677 4.129 -14.945 1.00 84.81 131 LEU A CA 1
ATOM 1024 C C . LEU A 1 131 ? 4.385 2.918 -15.845 1.00 84.81 131 LEU A C 1
ATOM 1026 O O . LEU A 1 131 ? 4.915 2.834 -16.946 1.00 84.81 131 LEU A O 1
ATOM 1030 N N . GLU A 1 132 ? 3.529 2.003 -15.405 1.00 85.56 132 GLU A N 1
ATOM 1031 C CA . GLU A 1 132 ? 3.330 0.688 -16.027 1.00 85.56 132 GLU A C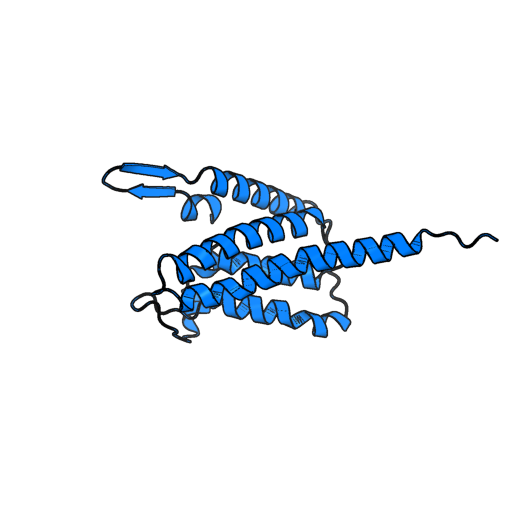A 1
ATOM 1032 C C . GLU A 1 132 ? 2.320 0.707 -17.182 1.00 85.56 132 GLU A C 1
ATOM 1034 O O . GLU A 1 132 ? 2.415 -0.115 -18.089 1.00 85.56 132 GLU A O 1
ATOM 1039 N N . PHE A 1 133 ? 1.377 1.654 -17.204 1.00 85.00 133 PHE A N 1
ATOM 1040 C CA . PHE A 1 133 ? 0.437 1.797 -18.322 1.00 85.00 133 PHE A CA 1
ATOM 1041 C C . PHE A 1 133 ? 0.831 2.879 -19.327 1.00 85.00 133 PHE A C 1
ATOM 1043 O O . PHE A 1 133 ? 0.536 2.727 -20.511 1.00 85.00 133 PHE A O 1
ATOM 1050 N N . ILE A 1 134 ? 1.468 3.971 -18.886 1.00 85.88 134 ILE A N 1
ATOM 1051 C CA . ILE A 1 134 ? 1.761 5.121 -19.757 1.00 85.88 134 ILE A CA 1
ATOM 1052 C C . ILE A 1 134 ? 3.226 5.119 -20.192 1.00 85.88 134 ILE A C 1
ATOM 1054 O O . ILE A 1 134 ? 3.504 5.256 -21.381 1.00 85.88 134 ILE A O 1
ATOM 1058 N N . LEU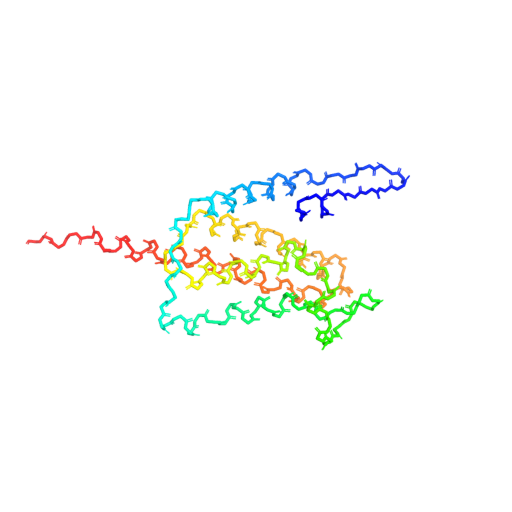 A 1 135 ? 4.169 4.965 -19.256 1.00 85.31 135 LEU A N 1
ATOM 1059 C CA . LEU A 1 135 ? 5.601 5.071 -19.567 1.00 85.31 135 LEU A CA 1
ATOM 1060 C C . LEU A 1 135 ? 6.193 3.763 -20.111 1.00 85.31 135 LEU A C 1
ATOM 1062 O O . LEU A 1 135 ? 7.026 3.807 -21.015 1.00 85.31 135 LEU A O 1
ATOM 1066 N N . ILE A 1 136 ? 5.776 2.607 -19.583 1.00 85.12 136 ILE A N 1
ATOM 1067 C CA . ILE A 1 136 ? 6.283 1.282 -19.970 1.00 85.12 136 ILE A CA 1
ATOM 1068 C C . ILE A 1 136 ? 5.110 0.303 -20.173 1.00 85.12 136 ILE A C 1
ATOM 1070 O O . ILE A 1 136 ? 4.910 -0.599 -19.362 1.00 85.12 136 ILE A O 1
ATOM 1074 N N . PRO A 1 137 ? 4.358 0.413 -21.287 1.00 78.38 137 PRO A N 1
ATOM 1075 C CA . PRO A 1 137 ? 3.137 -0.374 -21.518 1.00 78.38 137 PRO A CA 1
ATOM 1076 C C . PRO A 1 137 ? 3.349 -1.897 -21.564 1.00 78.38 137 PRO A C 1
ATOM 1078 O O . PRO A 1 137 ? 2.397 -2.669 -21.462 1.00 78.38 137 PRO A O 1
ATOM 1081 N N . GLY A 1 138 ? 4.598 -2.354 -21.718 1.00 79.62 138 GLY A N 1
ATOM 1082 C CA . GLY A 1 138 ? 4.957 -3.773 -21.649 1.00 79.62 138 GLY A CA 1
ATOM 1083 C C . GLY A 1 138 ? 4.705 -4.410 -20.278 1.00 79.62 138 GLY A C 1
ATOM 1084 O O . GLY A 1 138 ? 4.621 -5.630 -20.194 1.00 79.62 138 GLY A O 1
ATOM 1085 N N . TYR A 1 139 ? 4.533 -3.606 -19.223 1.00 82.31 139 TYR A N 1
ATOM 1086 C CA . TYR A 1 139 ? 4.282 -4.062 -17.851 1.00 82.31 139 TYR A CA 1
ATOM 1087 C C . TYR A 1 139 ? 2.807 -3.987 -17.447 1.00 82.31 139 TYR A C 1
ATOM 1089 O O . TYR A 1 139 ? 2.487 -3.970 -16.261 1.00 82.31 139 TYR A O 1
ATOM 1097 N N . TRP A 1 140 ? 1.893 -3.991 -18.421 1.00 82.31 140 TRP A N 1
ATOM 1098 C CA . TRP A 1 140 ? 0.449 -3.878 -18.196 1.00 82.31 140 TRP A CA 1
ATOM 1099 C C . TRP A 1 140 ? -0.097 -4.853 -17.137 1.00 82.31 140 TRP A C 1
ATOM 1101 O O . TRP A 1 140 ? -0.975 -4.477 -16.364 1.00 82.31 140 TRP A O 1
ATOM 1111 N N . TRP A 1 141 ? 0.428 -6.085 -17.062 1.00 84.38 141 TRP A N 1
ATOM 1112 C CA . TRP A 1 141 ? -0.019 -7.079 -16.080 1.00 84.38 141 TRP A CA 1
ATOM 1113 C C . TRP A 1 141 ? 0.394 -6.716 -14.649 1.00 84.38 141 TRP A C 1
ATOM 1115 O O . TRP A 1 141 ? -0.402 -6.844 -13.722 1.00 84.38 141 TRP A O 1
ATOM 1125 N N . ILE A 1 142 ? 1.604 -6.182 -14.474 1.00 81.69 142 ILE A N 1
ATOM 1126 C CA . ILE A 1 142 ? 2.068 -5.638 -13.190 1.00 81.69 142 ILE A CA 1
ATOM 1127 C C . ILE A 1 142 ? 1.217 -4.415 -12.822 1.00 81.69 142 ILE A C 1
ATOM 1129 O O . ILE A 1 142 ? 0.753 -4.305 -11.686 1.00 81.69 142 ILE A O 1
ATOM 1133 N N . GLY A 1 143 ? 0.876 -3.591 -13.819 1.00 83.12 143 GLY A N 1
ATOM 1134 C CA . GLY A 1 143 ? -0.101 -2.509 -13.695 1.00 83.12 143 GLY A CA 1
ATOM 1135 C C . GLY A 1 143 ? -1.436 -2.995 -13.148 1.00 83.12 143 GLY A C 1
ATOM 1136 O O . GLY A 1 143 ? -2.003 -2.389 -12.236 1.00 83.12 143 GLY A O 1
ATOM 1137 N N . CYS A 1 144 ? -1.929 -4.132 -13.644 1.00 86.06 144 CYS A N 1
ATOM 1138 C CA . CYS A 1 144 ? -3.171 -4.718 -13.158 1.00 86.06 144 CYS A CA 1
ATOM 1139 C C . CYS A 1 144 ? -3.114 -5.084 -11.663 1.00 86.06 144 CYS A C 1
ATOM 1141 O O . CYS A 1 144 ? -4.105 -4.908 -10.951 1.00 86.06 144 CYS A O 1
ATOM 1143 N N . LEU A 1 145 ? -1.959 -5.535 -11.167 1.00 84.56 145 LEU A N 1
ATOM 1144 C CA . LEU A 1 145 ? -1.761 -5.882 -9.757 1.00 84.56 145 LEU A CA 1
ATOM 1145 C C . LEU A 1 145 ? -1.704 -4.657 -8.832 1.00 84.56 145 LEU A C 1
ATOM 1147 O O . LEU A 1 145 ? -1.902 -4.796 -7.628 1.00 84.56 145 LEU A O 1
ATOM 1151 N N . HIS A 1 146 ? -1.529 -3.448 -9.370 1.00 86.56 146 HIS A N 1
ATOM 1152 C CA . HIS A 1 146 ? -1.598 -2.207 -8.596 1.00 86.56 146 HIS A CA 1
ATOM 1153 C C . HIS A 1 146 ? -3.027 -1.662 -8.413 1.00 86.56 146 HIS A C 1
ATOM 1155 O O . HIS A 1 146 ? -3.252 -0.826 -7.531 1.00 86.56 146 HIS A O 1
ATOM 1161 N N . PHE A 1 147 ? -4.029 -2.141 -9.166 1.00 87.62 147 PHE A N 1
ATOM 1162 C CA . PHE A 1 147 ? -5.422 -1.699 -8.978 1.00 87.62 147 PHE A CA 1
ATOM 1163 C C . PHE A 1 147 ? -5.971 -1.965 -7.573 1.00 87.62 147 PHE A C 1
ATOM 1165 O O . PHE A 1 147 ? -6.546 -1.040 -6.996 1.00 87.62 147 PHE A O 1
ATOM 1172 N N . PRO A 1 148 ? -5.806 -3.161 -6.977 1.00 87.31 148 PRO A N 1
ATOM 1173 C CA . PRO A 1 148 ? -6.268 -3.422 -5.617 1.00 87.31 148 PRO A CA 1
ATOM 1174 C C . PRO A 1 148 ? -5.721 -2.418 -4.597 1.00 87.31 148 PRO A C 1
ATOM 1176 O O . PRO A 1 148 ? -6.470 -1.944 -3.742 1.00 87.31 148 PRO A O 1
ATOM 1179 N N . LEU A 1 149 ? -4.445 -2.030 -4.720 1.00 87.94 149 LEU A N 1
ATOM 1180 C CA . LEU A 1 149 ? -3.840 -1.004 -3.875 1.00 87.94 149 LEU A CA 1
ATOM 1181 C C . LEU A 1 149 ? -4.576 0.326 -4.006 1.00 87.94 149 LEU A C 1
ATOM 1183 O O . LEU A 1 149 ? -4.964 0.900 -2.990 1.00 87.94 149 LEU A O 1
ATOM 1187 N N . VAL A 1 150 ? -4.795 0.801 -5.231 1.00 89.19 150 VAL A N 1
ATOM 1188 C CA . VAL A 1 150 ? -5.488 2.071 -5.488 1.00 89.19 150 VAL A CA 1
ATOM 1189 C C . VAL A 1 150 ? -6.936 2.019 -5.003 1.00 89.19 150 VAL A C 1
ATOM 1191 O O . VAL A 1 150 ? -7.395 2.954 -4.347 1.00 89.19 150 VAL A O 1
ATOM 1194 N N . ILE A 1 151 ? -7.639 0.910 -5.242 1.00 90.00 151 ILE A N 1
ATOM 1195 C CA . ILE A 1 151 ? -9.034 0.721 -4.828 1.00 90.00 151 ILE A CA 1
ATOM 1196 C C . ILE A 1 151 ? -9.154 0.759 -3.301 1.00 90.00 151 ILE A C 1
ATOM 1198 O O . ILE A 1 151 ? -9.938 1.544 -2.769 1.00 90.00 151 ILE A O 1
ATOM 1202 N N . LEU A 1 152 ? -8.365 -0.041 -2.575 1.00 89.19 152 LEU A N 1
ATOM 1203 C CA . LEU A 1 152 ? -8.426 -0.089 -1.108 1.00 89.19 152 LEU A CA 1
ATOM 1204 C C . LEU A 1 152 ? -7.932 1.209 -0.461 1.00 89.19 152 LEU A C 1
ATOM 1206 O O . LEU A 1 152 ? -8.480 1.651 0.556 1.00 89.19 152 LEU A O 1
ATOM 1210 N N . SER A 1 153 ? -6.938 1.846 -1.079 1.00 89.94 153 SER A N 1
ATOM 1211 C CA . SER A 1 153 ? -6.413 3.142 -0.651 1.00 89.94 153 SER A CA 1
ATOM 1212 C C . SER A 1 153 ? -7.403 4.283 -0.885 1.00 89.94 153 SER A C 1
ATOM 1214 O O . SER A 1 153 ? -7.459 5.199 -0.077 1.00 89.94 153 SER A O 1
ATOM 1216 N N . GLY A 1 154 ? -8.229 4.232 -1.932 1.00 89.69 154 GLY A N 1
ATOM 1217 C CA . GLY A 1 154 ? -9.323 5.188 -2.140 1.00 89.69 154 GLY A CA 1
ATOM 1218 C C . GLY A 1 154 ? -10.545 4.904 -1.259 1.00 89.69 154 GLY A C 1
ATOM 1219 O O . GLY A 1 154 ? -11.182 5.824 -0.741 1.00 89.69 154 GLY A O 1
ATOM 1220 N N . TYR A 1 155 ? -10.855 3.627 -1.031 1.00 89.50 155 TYR A N 1
ATOM 1221 C CA . TYR A 1 155 ? -12.001 3.211 -0.223 1.00 89.50 155 TYR A CA 1
ATOM 1222 C C . TYR A 1 155 ? -11.829 3.537 1.268 1.00 89.50 155 TYR A C 1
ATOM 1224 O O . TYR A 1 155 ? -12.791 3.906 1.943 1.00 89.50 155 TYR A O 1
ATOM 1232 N N . SER A 1 156 ? -10.603 3.460 1.790 1.00 87.88 156 SER A N 1
ATOM 1233 C CA . SER A 1 156 ? -10.326 3.685 3.215 1.00 87.88 156 SER A CA 1
ATOM 1234 C C . SER A 1 156 ? -10.646 5.118 3.696 1.00 87.88 156 SER A C 1
ATOM 1236 O O . SER A 1 156 ? -11.375 5.259 4.681 1.00 87.88 156 SER A O 1
ATOM 1238 N N . PRO A 1 157 ? -10.208 6.201 3.018 1.00 87.44 157 PRO A N 1
ATOM 1239 C CA . PRO A 1 157 ? -10.634 7.564 3.327 1.00 87.44 157 PRO A CA 1
ATOM 1240 C C . PRO A 1 157 ? -12.137 7.759 3.151 1.00 87.44 157 PRO A C 1
ATOM 1242 O O . PRO A 1 157 ? -12.762 8.403 3.988 1.00 87.44 157 PRO A O 1
ATOM 1245 N N . PHE A 1 158 ? -12.738 7.174 2.110 1.00 88.25 158 PHE A N 1
ATOM 1246 C CA . PHE A 1 158 ? -14.184 7.251 1.895 1.00 88.25 158 PHE A CA 1
ATOM 1247 C C . PHE A 1 158 ? -14.976 6.680 3.083 1.00 88.25 158 PHE A C 1
ATOM 1249 O O . PHE A 1 158 ? -15.930 7.308 3.549 1.00 88.25 158 PHE A O 1
ATOM 1256 N N . LEU A 1 159 ? -14.548 5.537 3.632 1.00 86.38 159 LEU A N 1
ATOM 1257 C CA . LEU A 1 159 ? -15.120 4.976 4.859 1.00 86.38 159 LEU A CA 1
ATOM 1258 C C . LEU A 1 159 ? -14.968 5.920 6.056 1.00 86.38 159 LEU A C 1
ATOM 1260 O O . LEU A 1 159 ? -15.934 6.136 6.792 1.00 86.38 159 LEU A O 1
ATOM 1264 N N . LEU A 1 160 ? -13.782 6.512 6.231 1.00 86.75 160 LEU A N 1
ATOM 1265 C CA . LEU A 1 160 ? -13.519 7.474 7.304 1.00 86.75 160 LEU A CA 1
ATOM 1266 C C . LEU A 1 160 ? -14.424 8.712 7.196 1.00 86.75 160 LEU A C 1
ATOM 1268 O O . LEU A 1 160 ? -14.996 9.135 8.202 1.00 86.75 160 LEU A O 1
ATOM 1272 N N . PHE A 1 161 ? -14.611 9.257 5.990 1.00 86.00 161 PHE A N 1
ATOM 1273 C CA . PHE A 1 161 ? -15.516 10.382 5.743 1.00 86.00 161 PHE A CA 1
ATOM 1274 C C . PHE A 1 161 ? -16.973 10.020 6.033 1.00 86.00 161 PHE A C 1
ATOM 1276 O O . PHE A 1 161 ? -17.656 10.753 6.749 1.00 86.00 161 PHE A O 1
ATOM 1283 N N . ARG A 1 162 ? -17.443 8.870 5.536 1.00 85.81 162 ARG A N 1
ATOM 1284 C CA . ARG A 1 162 ? -18.826 8.409 5.730 1.00 85.81 162 ARG A CA 1
ATOM 1285 C C . ARG A 1 162 ? -19.179 8.239 7.208 1.00 85.81 162 ARG A C 1
ATOM 1287 O O . ARG A 1 162 ? -20.284 8.589 7.622 1.00 85.81 162 ARG A O 1
ATOM 1294 N N . GLU A 1 163 ? -18.256 7.710 8.003 1.00 83.88 163 GLU A N 1
ATOM 1295 C CA . GLU A 1 163 ? -18.454 7.561 9.446 1.00 83.88 163 GLU A CA 1
ATOM 1296 C C . GLU A 1 163 ? -18.397 8.903 10.173 1.00 83.88 163 GLU A C 1
ATOM 1298 O O . GLU A 1 163 ? -19.227 9.161 11.043 1.00 83.88 163 GLU A O 1
ATOM 1303 N N . SER A 1 164 ? -17.487 9.799 9.773 1.00 80.69 164 SER A N 1
ATOM 1304 C CA . SER A 1 164 ? -17.452 11.165 10.302 1.00 80.69 164 SER A CA 1
ATOM 1305 C C . SER A 1 164 ? -18.799 11.865 10.103 1.00 80.69 164 SER A C 1
ATOM 1307 O O . SER A 1 164 ? -19.331 12.437 11.053 1.00 80.69 164 SER A O 1
ATOM 1309 N N . SER A 1 165 ? -19.406 11.749 8.916 1.00 79.25 165 SER A N 1
ATOM 1310 C CA . SER A 1 165 ? -20.741 12.291 8.636 1.00 79.25 165 SER A CA 1
ATOM 1311 C C . SER A 1 165 ? -21.836 11.648 9.493 1.00 79.25 165 SER A C 1
ATOM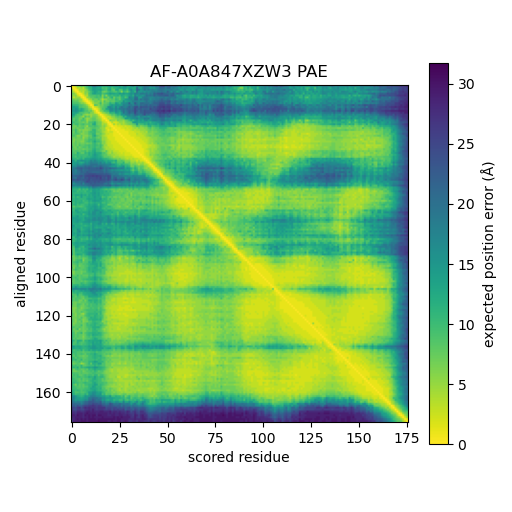 1313 O O . SER A 1 165 ? -22.701 12.356 9.997 1.00 79.25 165 SER A O 1
ATOM 1315 N N . ARG A 1 166 ? -21.792 10.328 9.723 1.00 73.94 166 ARG A N 1
ATOM 1316 C CA . ARG A 1 166 ? -22.752 9.639 10.607 1.00 73.94 166 ARG A CA 1
ATOM 1317 C C . ARG A 1 166 ? -22.639 10.087 12.064 1.00 73.94 166 ARG A C 1
ATOM 1319 O O . ARG A 1 166 ? -23.661 10.351 12.688 1.00 73.94 166 ARG A O 1
ATOM 1326 N N . SER A 1 167 ? -21.418 10.227 12.577 1.00 66.81 167 SER A N 1
ATOM 1327 C CA . SER A 1 167 ? -21.169 10.704 13.944 1.00 66.81 167 SER A CA 1
ATOM 1328 C C . SER A 1 167 ? -21.482 12.195 14.138 1.00 66.81 167 SER A C 1
ATOM 1330 O O . SER A 1 167 ? -21.869 12.601 15.230 1.00 66.81 167 SER A O 1
ATOM 1332 N N . GLY A 1 168 ? -21.380 13.009 13.080 1.00 58.81 168 GLY A N 1
ATOM 1333 C CA . GLY A 1 168 ? -21.801 14.413 13.096 1.00 58.81 168 GLY A CA 1
ATOM 1334 C C . GLY A 1 168 ? -23.324 14.591 13.115 1.00 58.81 168 GLY A C 1
ATOM 1335 O O . GLY A 1 168 ? -23.821 15.533 13.722 1.00 58.81 168 GLY A O 1
ATOM 1336 N N . ILE A 1 169 ? -24.076 13.658 12.518 1.00 53.28 169 ILE A N 1
ATOM 1337 C CA . ILE A 1 169 ? -25.551 13.669 12.520 1.00 53.28 169 ILE A CA 1
ATOM 1338 C C . ILE A 1 169 ? -26.123 13.298 13.901 1.00 53.28 169 ILE A C 1
ATOM 1340 O O . ILE A 1 169 ? -27.195 13.773 14.264 1.00 53.28 169 ILE A O 1
ATOM 1344 N N . SER A 1 170 ? -25.407 12.518 14.718 1.00 51.06 170 SER A N 1
ATOM 1345 C CA . SER A 1 170 ? -25.846 12.156 16.078 1.00 51.06 170 SER A CA 1
ATOM 1346 C C . SER A 1 170 ? -25.726 13.273 17.131 1.00 51.06 170 SER A C 1
ATOM 1348 O O . SER A 1 170 ? -26.067 13.036 18.286 1.00 51.06 170 SER A O 1
ATOM 1350 N N . VAL A 1 171 ? -25.260 14.478 16.768 1.00 49.62 171 VAL A N 1
ATOM 1351 C CA . VAL A 1 171 ? -25.054 15.618 17.693 1.00 49.62 171 VAL A CA 1
ATOM 1352 C C . VAL A 1 171 ? -26.034 16.773 17.424 1.00 49.62 171 VAL A C 1
ATOM 1354 O O . VAL A 1 171 ? -25.763 17.915 17.775 1.00 49.62 171 VAL A O 1
ATOM 1357 N N . VAL A 1 172 ? -27.198 16.513 16.821 1.00 45.44 172 VAL A N 1
ATOM 1358 C CA . VAL A 1 172 ? -28.309 17.482 16.849 1.00 45.44 172 VAL A CA 1
ATOM 1359 C C . VAL A 1 172 ? -29.199 17.133 18.045 1.00 45.44 172 VAL A C 1
ATOM 1361 O O . VAL A 1 172 ? -29.889 16.112 17.991 1.00 45.44 172 VAL A O 1
ATOM 1364 N N . PRO A 1 173 ? -29.203 17.922 19.138 1.00 42.88 173 PRO A N 1
ATOM 1365 C CA . PRO A 1 173 ? -30.168 17.727 20.206 1.00 42.88 173 PRO A CA 1
ATOM 1366 C C . PRO A 1 173 ? -31.555 18.040 19.643 1.00 42.88 173 PRO A C 1
ATOM 1368 O O . PRO A 1 173 ? -31.789 19.124 19.107 1.00 42.88 173 PRO A O 1
ATOM 1371 N N . GLN A 1 174 ? -32.483 17.097 19.777 1.00 47.22 174 GLN A N 1
ATOM 1372 C CA . GLN A 1 174 ? -33.899 17.437 19.763 1.00 47.22 174 GLN A CA 1
ATOM 1373 C C . GLN A 1 174 ? -34.174 18.286 21.011 1.00 47.22 174 GLN A C 1
ATOM 1375 O O . GLN A 1 174 ? -34.162 17.768 22.124 1.00 47.22 174 GLN A O 1
ATOM 1380 N N . SER A 1 175 ? -34.400 19.584 20.834 1.00 45.34 175 SER A N 1
ATOM 1381 C CA . SER A 1 175 ? -35.086 20.413 21.826 1.00 45.34 175 SER A CA 1
ATOM 1382 C C . SER A 1 175 ? -35.926 21.456 21.094 1.00 45.34 175 SER A C 1
ATOM 1384 O O . SER A 1 175 ? -35.400 22.467 20.624 1.00 45.34 175 SER A O 1
ATOM 1386 N N . ALA A 1 176 ? -37.214 21.145 20.964 1.00 45.25 176 ALA A N 1
ATOM 1387 C CA . ALA A 1 176 ? -38.301 22.099 20.795 1.00 45.25 176 ALA A CA 1
ATOM 1388 C C . ALA A 1 176 ? -39.057 22.172 22.126 1.00 45.25 176 ALA A C 1
ATOM 1390 O O . ALA A 1 176 ? -39.121 21.114 22.797 1.00 45.25 176 ALA A O 1
#

Foldseek 3Di:
DLLPPVAWDADPVPGTGGPVVSSVLVVVLVVVVVCCVVPPQQDQDQDPVLVVLCVLVVLLQVLLLCQADPVQRDGHNDSVSNVVPCLCSHLLNVLSNVLSSQSRSPPSHDLVSNLSSLVSLQVVLVVVLCCCVPVNVSNVVVNVSSVSSNVSSVVSVVSVVVVVVVVVVVPDDPDD

Solvent-accessible surface area (backbone atoms only — not comparable to full-atom values): 9500 Å² total; per-residue (Å²): 110,45,45,60,67,78,26,52,47,78,38,98,88,77,45,78,46,64,47,59,70,62,28,53,54,42,49,53,51,50,51,51,52,51,47,39,72,76,56,64,69,46,51,90,59,73,52,85,77,37,65,83,52,42,60,48,47,53,44,14,50,57,27,33,28,46,44,51,33,90,89,74,52,42,84,35,88,52,73,63,27,59,78,69,44,66,26,76,60,32,63,73,25,36,46,24,42,55,48,26,52,48,60,42,22,54,85,42,44,49,61,66,57,52,43,52,54,17,52,52,36,30,55,52,25,51,53,47,39,47,43,17,58,69,75,39,55,86,34,42,59,59,28,57,50,34,46,47,20,33,51,51,19,54,48,48,50,51,52,54,51,55,49,51,54,54,60,58,62,73,70,65,80,91,79,131

Nearest PDB structures (foldseek):
  6qvh-assembly1_A  TM=4.458E-01  e=2.307E+00  Streptomyces lividans 1326
  6qyb-assembly1_A  TM=4.823E-01  e=5.879E+00  Streptomyces lividans 1326

Radius of gyration: 18.6 Å; Cα contacts (8 Å, |Δi|>4): 200; chains: 1; bounding box: 66×43×44 Å

Sequence (176 aa):
MIAFLQNVSISDRWGTAVCTGNLVMFLFLAVLWCREAIHPRSTIVVKKDALWHCWPLLFALVTFWEPVNPGTLLPDFNERYLFTSGAGLSFCMATPLYLAILILVFPNVNRVLMACTAFTGLFMGAGNLILEFILIPGYWWIGCLHFPLVILSGYSPFLLFRESSRSGISVVPQSA

Secondary structure (DSSP, 8-state):
-HHHHTTEEEETTTEEEE-HHHHHHHHHHHHHHHHHHHS--S-----GGGGGG-HHHHHHHHHHH--B-TTT-SB---TTHHHHSGGGGSHHHHHHHHHHHHHHTTTSS-HHHHHHHHHHHHHHHHHHHIIIIII-GGGHHHHHHHHHHHHHHHHHHHHHHHHHHHHHHTT-----

Mean predicted aligned error: 9.77 Å